Protein AF-A0A1I7XIE8-F1 (afdb_monomer_lite)

Foldseek 3Di:
DCPDPVNVVVVVVVVVVCVVVVDDDPDWDWDADPVRDTDIDHDPVCVCVSCVVRVHDDPPPPVVPDPD

Secondary structure (DSSP, 8-state):
-TT-HHHHHHHHHHHHHHHHTT--SSSEEEEE-TTS-EEEEESGGGHHHHHHHHT-----S-GGG---

pLDDT: mean 93.65, std 7.99, range [54.25, 98.19]

Structure (mmCIF, N/CA/C/O backbone):
data_AF-A0A1I7XIE8-F1
#
_entry.id   AF-A0A1I7XIE8-F1
#
loop_
_atom_site.group_PDB
_atom_site.id
_atom_site.type_symbol
_atom_site.label_atom_id
_atom_site.label_alt_id
_atom_site.label_comp_id
_atom_site.label_asym_id
_atom_site.label_entity_id
_atom_site.label_seq_id
_atom_site.pdbx_PDB_ins_code
_atom_site.Cartn_x
_atom_site.Cartn_y
_atom_site.Cartn_z
_atom_site.occupancy
_atom_site.B_iso_or_equiv
_atom_site.auth_seq_id
_atom_site.auth_comp_id
_atom_site.auth_asym_id
_atom_site.auth_atom_id
_atom_site.pdbx_PDB_model_num
ATOM 1 N N . MET A 1 1 ? 21.386 -13.849 6.497 1.00 54.25 1 MET A N 1
ATOM 2 C CA . MET A 1 1 ? 21.952 -12.978 5.444 1.00 54.25 1 MET A CA 1
ATOM 3 C C . MET A 1 1 ? 20.823 -12.616 4.495 1.00 54.25 1 MET A C 1
ATOM 5 O O . MET A 1 1 ? 20.066 -13.506 4.141 1.00 54.25 1 MET A O 1
ATOM 9 N N . VAL A 1 2 ? 20.681 -11.341 4.131 1.00 63.38 2 VAL A N 1
ATOM 10 C CA . VAL A 1 2 ? 19.599 -10.817 3.261 1.00 63.38 2 VAL A CA 1
ATOM 11 C C . VAL A 1 2 ? 19.807 -11.204 1.779 1.00 63.38 2 VAL A C 1
ATOM 13 O O . VAL A 1 2 ? 19.018 -10.843 0.919 1.00 63.38 2 VAL A O 1
ATOM 16 N N . ASP A 1 3 ? 20.856 -11.975 1.482 1.00 69.06 3 ASP A N 1
ATOM 17 C CA . ASP A 1 3 ? 21.324 -12.283 0.127 1.00 69.06 3 ASP A CA 1
ATOM 18 C C . ASP A 1 3 ? 21.101 -13.751 -0.285 1.00 69.06 3 ASP A C 1
ATOM 20 O O . ASP A 1 3 ? 21.792 -14.268 -1.158 1.00 69.06 3 ASP A O 1
ATOM 24 N N . SER A 1 4 ? 20.161 -14.462 0.352 1.00 87.88 4 SER A N 1
ATOM 25 C CA . SER A 1 4 ? 19.791 -15.801 -0.124 1.00 87.88 4 SER A CA 1
ATOM 26 C C . SER A 1 4 ? 18.894 -15.710 -1.361 1.00 87.88 4 SER A C 1
ATOM 28 O O . SER A 1 4 ? 18.041 -14.822 -1.469 1.00 87.88 4 SER A O 1
ATOM 30 N N . ASP A 1 5 ? 19.047 -16.660 -2.285 1.00 94.06 5 ASP A N 1
ATOM 31 C CA . ASP A 1 5 ? 18.192 -16.757 -3.477 1.00 94.06 5 ASP A CA 1
ATOM 32 C C . ASP A 1 5 ? 16.709 -16.875 -3.107 1.00 94.06 5 ASP A C 1
ATOM 34 O O . ASP A 1 5 ? 15.848 -16.294 -3.764 1.00 94.06 5 ASP A O 1
ATOM 38 N N . GLU A 1 6 ? 16.409 -17.543 -1.993 1.00 94.38 6 GLU A N 1
ATOM 39 C CA . GLU A 1 6 ? 15.057 -17.648 -1.445 1.00 94.38 6 GLU A CA 1
ATOM 40 C C . GLU A 1 6 ? 14.444 -16.273 -1.125 1.00 94.38 6 GLU A C 1
ATOM 42 O O . GLU A 1 6 ? 13.287 -16.016 -1.468 1.00 94.38 6 GLU A O 1
ATOM 47 N N . VAL A 1 7 ? 15.216 -15.356 -0.524 1.00 95.25 7 VAL A N 1
ATOM 48 C CA . VAL A 1 7 ? 14.748 -13.995 -0.214 1.00 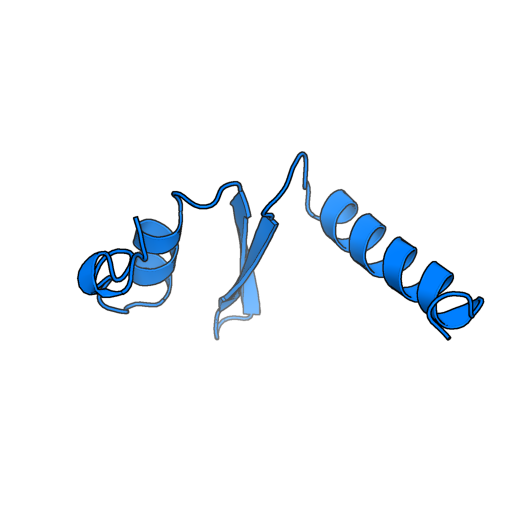95.25 7 VAL A CA 1
ATOM 49 C C . VAL A 1 7 ? 14.447 -13.225 -1.499 1.00 95.25 7 VAL A C 1
ATOM 51 O O . VAL A 1 7 ? 13.399 -12.584 -1.594 1.00 95.25 7 VAL A O 1
ATOM 54 N N . LYS A 1 8 ? 15.316 -13.326 -2.513 1.00 94.44 8 LYS A N 1
ATOM 55 C CA . LYS A 1 8 ? 15.121 -12.664 -3.816 1.00 94.44 8 LYS A CA 1
ATOM 56 C C . LYS A 1 8 ? 13.886 -13.195 -4.541 1.00 94.44 8 LYS A C 1
ATOM 58 O O . LYS A 1 8 ? 13.083 -12.407 -5.042 1.00 94.44 8 LYS A O 1
ATOM 63 N N . ILE A 1 9 ? 13.706 -14.516 -4.557 1.00 96.38 9 ILE A N 1
ATOM 64 C CA . ILE A 1 9 ? 12.540 -15.171 -5.161 1.00 96.38 9 ILE A CA 1
ATOM 65 C C . ILE A 1 9 ? 11.257 -14.710 -4.468 1.00 96.38 9 ILE A C 1
ATOM 67 O O . ILE A 1 9 ? 10.306 -14.312 -5.141 1.00 96.38 9 ILE A O 1
ATOM 71 N N . LYS A 1 10 ? 11.232 -14.705 -3.130 1.00 96.44 10 LYS A N 1
ATOM 72 C CA . LYS A 1 10 ? 10.058 -14.277 -2.362 1.00 96.44 10 LYS A CA 1
ATOM 73 C C . LYS A 1 10 ? 9.730 -12.798 -2.579 1.00 96.44 10 LYS A C 1
ATOM 75 O O . LYS A 1 10 ? 8.565 -12.462 -2.766 1.00 96.44 10 LYS A O 1
ATOM 80 N N . LEU A 1 11 ? 10.739 -11.924 -2.606 1.00 96.44 11 LEU A N 1
ATOM 81 C CA . LEU A 1 11 ? 10.555 -10.498 -2.889 1.00 96.44 11 LEU A CA 1
ATOM 82 C C . LEU A 1 11 ? 9.929 -10.275 -4.271 1.00 96.44 11 LEU A C 1
ATOM 84 O O . LEU A 1 11 ? 8.973 -9.505 -4.402 1.00 96.44 11 LEU A O 1
ATOM 88 N N . ARG A 1 12 ? 10.443 -10.976 -5.290 1.00 97.25 12 ARG A N 1
ATOM 89 C CA . ARG A 1 12 ? 9.914 -10.892 -6.653 1.00 97.25 12 ARG A CA 1
ATOM 90 C C . ARG A 1 12 ? 8.472 -11.377 -6.713 1.00 97.25 12 ARG A C 1
ATOM 92 O O . ARG A 1 12 ? 7.620 -10.637 -7.183 1.00 97.25 12 ARG A O 1
ATOM 99 N N . LYS A 1 13 ? 8.192 -12.550 -6.137 1.00 98.12 13 LYS A N 1
ATOM 100 C CA . LYS A 1 13 ? 6.844 -13.126 -6.084 1.00 98.12 13 LYS A CA 1
ATOM 101 C C . LYS A 1 13 ? 5.829 -12.165 -5.457 1.00 98.12 13 LYS A C 1
ATOM 103 O O . LYS A 1 13 ? 4.783 -11.934 -6.048 1.00 98.12 13 LYS A O 1
ATOM 108 N N . ASN A 1 14 ? 6.154 -11.559 -4.315 1.00 97.00 14 ASN A N 1
ATOM 109 C CA . ASN A 1 14 ? 5.263 -10.593 -3.664 1.00 97.00 14 ASN A CA 1
ATOM 110 C C . ASN A 1 14 ? 4.989 -9.365 -4.552 1.00 97.00 14 ASN A C 1
ATOM 112 O O . ASN A 1 14 ? 3.879 -8.838 -4.568 1.00 97.00 14 ASN A O 1
ATOM 116 N N . THR A 1 15 ? 6.003 -8.899 -5.288 1.00 97.56 15 THR A N 1
ATOM 117 C CA . THR A 1 15 ? 5.859 -7.761 -6.208 1.00 97.56 15 THR A CA 1
ATOM 118 C C . THR A 1 15 ? 5.008 -8.134 -7.421 1.00 97.56 15 THR A C 1
ATOM 120 O O . THR A 1 15 ? 4.108 -7.383 -7.788 1.00 97.56 15 THR A O 1
ATOM 123 N N . ASP A 1 16 ? 5.248 -9.309 -8.004 1.00 98.19 16 ASP A N 1
ATOM 124 C CA . ASP A 1 16 ? 4.486 -9.828 -9.141 1.00 98.19 16 ASP A CA 1
ATOM 125 C C . ASP A 1 16 ? 3.008 -10.032 -8.769 1.00 98.19 16 ASP A C 1
ATOM 127 O O . ASP A 1 16 ? 2.123 -9.678 -9.545 1.00 98.19 16 ASP A O 1
ATOM 131 N N . GLU A 1 17 ? 2.724 -10.525 -7.557 1.00 96.56 17 GLU A N 1
ATOM 132 C CA . GLU A 1 17 ? 1.361 -10.632 -7.023 1.00 96.56 17 GLU A CA 1
ATOM 133 C C . GLU A 1 17 ? 0.681 -9.260 -6.915 1.00 96.56 17 GLU A C 1
ATOM 135 O O . GLU A 1 17 ? -0.474 -9.117 -7.314 1.00 96.56 17 GLU A O 1
ATOM 140 N N . ALA A 1 18 ? 1.376 -8.228 -6.427 1.00 96.69 18 ALA A N 1
ATOM 141 C CA . ALA A 1 18 ? 0.817 -6.877 -6.373 1.00 96.69 18 ALA A CA 1
ATOM 142 C C . ALA A 1 18 ? 0.512 -6.334 -7.783 1.00 96.69 18 ALA A C 1
ATOM 144 O O . ALA A 1 18 ? -0.581 -5.819 -8.023 1.00 96.69 18 ALA A O 1
ATOM 145 N N . LEU A 1 19 ? 1.445 -6.485 -8.730 1.00 97.69 19 LEU A N 1
ATOM 146 C CA . LEU A 1 19 ? 1.271 -6.049 -10.123 1.00 97.69 19 LEU A CA 1
ATOM 147 C C . LEU A 1 19 ? 0.105 -6.771 -10.809 1.00 97.69 19 LEU A C 1
ATOM 149 O O . LEU A 1 19 ? -0.697 -6.130 -11.488 1.00 97.69 19 LEU A O 1
ATOM 153 N N . ALA A 1 20 ? -0.037 -8.081 -10.588 1.00 96.75 20 ALA A N 1
ATOM 154 C CA . ALA A 1 20 ? -1.152 -8.869 -11.111 1.00 96.75 20 ALA A CA 1
ATOM 155 C C . ALA A 1 20 ? -2.521 -8.384 -10.595 1.00 96.75 20 ALA A C 1
ATOM 157 O O . ALA A 1 20 ? -3.527 -8.565 -11.275 1.00 96.75 20 ALA A O 1
ATOM 158 N N . ASN A 1 21 ? -2.553 -7.728 -9.430 1.00 93.81 21 ASN A N 1
ATOM 159 C CA . ASN A 1 21 ? -3.747 -7.111 -8.847 1.00 93.81 21 ASN A CA 1
ATOM 160 C C . ASN A 1 21 ? -3.913 -5.623 -9.220 1.00 93.81 21 ASN A C 1
ATOM 162 O O . ASN A 1 21 ? -4.727 -4.926 -8.618 1.00 93.81 21 ASN A O 1
ATOM 166 N N . GLY A 1 22 ? -3.169 -5.120 -10.211 1.00 96.44 22 GLY A N 1
ATOM 167 C CA . GLY A 1 22 ? -3.309 -3.750 -10.717 1.00 96.44 22 GLY A CA 1
ATOM 168 C C . GLY A 1 22 ? -2.501 -2.699 -9.955 1.00 96.44 22 GLY A C 1
ATOM 169 O O . GLY A 1 22 ? -2.732 -1.506 -10.150 1.00 96.44 22 GLY A O 1
ATOM 170 N N . CYS A 1 23 ? -1.552 -3.110 -9.109 1.00 98.06 23 CYS A N 1
ATOM 171 C CA . CYS A 1 23 ? -0.655 -2.185 -8.424 1.00 98.06 23 CYS A CA 1
ATOM 172 C C . CYS A 1 23 ? 0.150 -1.339 -9.421 1.00 98.06 23 CYS A C 1
ATOM 174 O O . CYS A 1 23 ? 0.762 -1.858 -10.353 1.00 98.06 23 CYS A O 1
ATOM 176 N N . PHE A 1 24 ? 0.190 -0.030 -9.180 1.00 97.81 24 PHE A N 1
ATOM 177 C CA . PHE A 1 24 ? 0.965 0.938 -9.965 1.00 97.81 24 PHE A CA 1
ATOM 178 C C . PHE A 1 24 ? 1.893 1.810 -9.100 1.00 97.81 24 PHE A C 1
ATOM 180 O O . PHE A 1 24 ? 2.559 2.709 -9.610 1.00 97.81 24 PHE A O 1
ATOM 187 N N . GLY A 1 25 ? 1.949 1.562 -7.790 1.00 97.50 25 GLY A N 1
ATOM 188 C CA . GLY A 1 25 ? 2.750 2.326 -6.838 1.00 97.50 25 GLY A CA 1
ATOM 189 C C . GLY A 1 25 ? 2.606 1.799 -5.410 1.00 97.50 25 GLY A C 1
ATOM 190 O O . GLY A 1 25 ? 1.799 0.913 -5.148 1.00 97.50 25 GLY A O 1
ATOM 191 N N . ALA A 1 26 ? 3.379 2.354 -4.474 1.00 97.00 26 ALA A N 1
ATOM 192 C CA . ALA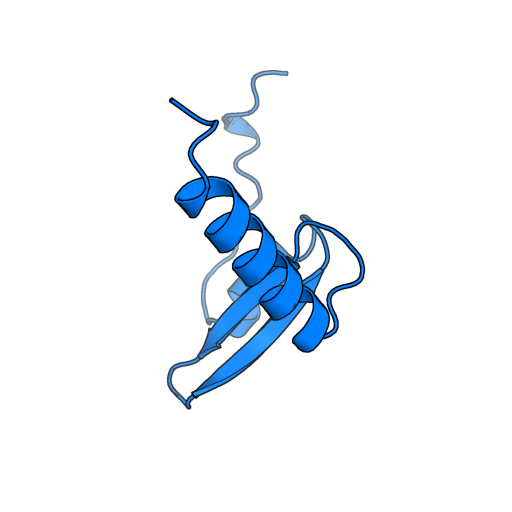 A 1 26 ? 3.357 1.957 -3.065 1.00 97.00 26 ALA A CA 1
ATOM 193 C C . ALA A 1 26 ? 3.010 3.135 -2.123 1.00 97.00 26 ALA A C 1
ATOM 195 O O . ALA A 1 26 ? 3.388 4.269 -2.425 1.00 97.00 26 ALA A O 1
ATOM 196 N N . PRO A 1 27 ? 2.350 2.882 -0.970 1.00 97.38 27 PRO A N 1
ATOM 197 C CA . PRO A 1 27 ? 1.862 1.574 -0.521 1.00 97.38 27 PRO A CA 1
ATOM 198 C C . PRO A 1 27 ? 0.636 1.096 -1.318 1.00 97.38 27 PRO A C 1
ATOM 200 O O . PRO A 1 27 ? -0.183 1.904 -1.754 1.00 97.38 27 PRO A O 1
ATOM 203 N N . TRP A 1 28 ? 0.533 -0.226 -1.477 1.00 97.81 28 TRP A N 1
ATOM 204 C CA . TRP A 1 28 ? -0.603 -0.936 -2.070 1.00 97.81 28 TRP A CA 1
ATOM 205 C C . TRP A 1 28 ? -1.143 -1.926 -1.039 1.00 97.81 28 TRP A C 1
ATOM 207 O O . TRP A 1 28 ? -0.413 -2.808 -0.584 1.00 97.81 28 TRP A O 1
ATOM 217 N N . ILE A 1 29 ? -2.388 -1.734 -0.614 1.00 98.06 29 ILE A N 1
ATOM 218 C CA . ILE A 1 29 ? -2.994 -2.432 0.521 1.00 98.06 29 ILE A CA 1
ATOM 219 C C . ILE A 1 29 ? -4.156 -3.273 0.002 1.00 98.06 29 ILE A C 1
ATOM 221 O O . ILE A 1 29 ? -5.130 -2.724 -0.503 1.00 98.06 29 ILE A O 1
ATOM 225 N N . HIS A 1 30 ? -4.070 -4.594 0.147 1.00 96.81 30 HIS A N 1
ATOM 226 C CA . HIS A 1 30 ? -5.193 -5.499 -0.098 1.00 96.81 30 HIS A CA 1
ATOM 227 C C . HIS A 1 30 ? -6.002 -5.682 1.188 1.00 96.81 30 HIS A C 1
ATOM 229 O O . HIS A 1 30 ? -5.460 -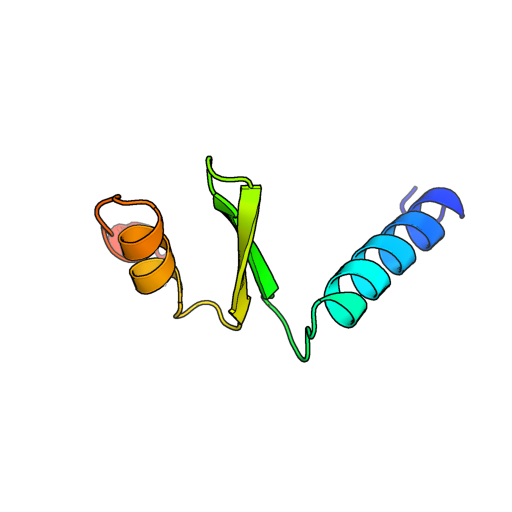6.131 2.200 1.00 96.81 30 HIS A O 1
ATOM 235 N N . VAL A 1 31 ? -7.297 -5.367 1.151 1.00 97.06 31 VAL A N 1
ATOM 236 C CA . VAL A 1 31 ? -8.226 -5.612 2.262 1.00 97.06 31 VAL A CA 1
ATOM 237 C C . VAL A 1 31 ? -9.094 -6.816 1.911 1.00 97.06 31 VAL A C 1
ATOM 239 O O . VAL A 1 31 ? -9.905 -6.751 0.990 1.00 97.06 31 VAL A O 1
ATOM 242 N N . HIS A 1 32 ? -8.902 -7.925 2.628 1.00 96.00 32 HIS A N 1
ATOM 243 C CA . HIS A 1 32 ? -9.692 -9.145 2.458 1.00 96.00 32 HIS A CA 1
ATOM 244 C C . HIS A 1 32 ? -10.919 -9.118 3.371 1.00 96.00 32 HIS A C 1
ATOM 246 O O . HIS A 1 32 ? -10.789 -8.993 4.589 1.00 96.00 32 HIS A O 1
ATOM 252 N N . MET A 1 33 ? -12.100 -9.264 2.781 1.00 93.88 33 MET A N 1
ATOM 253 C CA . MET A 1 33 ? -13.386 -9.250 3.472 1.00 93.88 33 MET A CA 1
ATOM 254 C C . MET A 1 33 ? -13.855 -10.677 3.794 1.00 93.88 33 MET A C 1
ATOM 256 O O . MET A 1 33 ? -13.454 -11.646 3.148 1.00 93.88 33 MET A O 1
ATOM 260 N N . GLY A 1 34 ? -14.740 -10.818 4.788 1.00 90.62 34 GLY A N 1
ATOM 261 C CA . GLY A 1 34 ? -15.263 -12.125 5.216 1.00 90.62 34 GLY A CA 1
ATOM 262 C C . GLY A 1 34 ? -16.113 -12.856 4.165 1.00 90.62 34 GLY A C 1
ATOM 263 O O . GLY A 1 34 ? -16.303 -14.064 4.271 1.00 90.62 34 GLY A O 1
ATOM 264 N N . ASP A 1 35 ? -16.592 -12.145 3.141 1.00 92.56 35 ASP A N 1
ATOM 265 C CA . ASP A 1 35 ? -17.321 -12.687 1.984 1.00 92.56 35 ASP A CA 1
ATOM 266 C C . ASP A 1 35 ? -16.388 -13.198 0.863 1.00 92.56 35 ASP A C 1
ATOM 268 O O . ASP A 1 35 ? -16.860 -13.657 -0.176 1.00 92.56 35 ASP A O 1
ATOM 272 N N . GLY A 1 36 ? -15.066 -13.132 1.065 1.00 92.19 36 GLY A N 1
ATOM 273 C CA . GLY A 1 36 ? -14.054 -13.537 0.089 1.00 92.19 36 GLY A CA 1
ATOM 274 C C . GLY A 1 36 ? -13.666 -12.448 -0.914 1.00 92.19 36 GLY A C 1
ATOM 275 O O . GLY A 1 36 ? -12.788 -12.684 -1.747 1.00 92.19 36 GLY A O 1
ATOM 276 N N . ARG A 1 37 ? -14.265 -11.254 -0.845 1.00 93.94 37 ARG A N 1
ATOM 277 C CA . ARG A 1 37 ? -13.882 -10.111 -1.680 1.00 93.94 37 ARG A CA 1
ATOM 278 C C . ARG A 1 37 ? -12.538 -9.528 -1.240 1.00 93.94 37 ARG A C 1
ATOM 280 O O . ARG A 1 37 ? -12.210 -9.511 -0.055 1.00 93.94 37 ARG A O 1
ATOM 287 N N . MET A 1 38 ? -11.770 -9.027 -2.203 1.00 94.69 38 MET A N 1
ATOM 288 C CA . MET A 1 38 ? -10.531 -8.284 -1.972 1.00 94.69 38 MET A CA 1
ATOM 289 C C . MET A 1 38 ? -10.671 -6.900 -2.597 1.00 94.69 38 MET A C 1
ATOM 291 O O . MET A 1 38 ? -10.957 -6.797 -3.787 1.00 94.69 38 MET A O 1
ATOM 295 N N . GLU A 1 39 ? -10.480 -5.860 -1.789 1.00 96.19 39 GLU A N 1
ATOM 296 C CA . GLU A 1 39 ? -10.514 -4.465 -2.233 1.00 96.19 39 GLU A CA 1
ATOM 297 C C . GLU A 1 39 ? -9.107 -3.850 -2.112 1.00 96.19 39 GLU A C 1
ATOM 299 O O . GLU A 1 39 ? -8.561 -3.789 -1.000 1.00 96.19 39 GLU A O 1
ATOM 304 N N . PRO A 1 40 ? -8.483 -3.414 -3.222 1.00 96.69 40 PRO A N 1
ATOM 305 C CA . PRO A 1 40 ? -7.174 -2.780 -3.190 1.00 96.69 40 PRO A CA 1
ATOM 306 C C . PRO A 1 40 ? -7.256 -1.267 -2.927 1.00 96.69 40 PRO A C 1
ATOM 308 O O . PRO A 1 40 ? -8.097 -0.562 -3.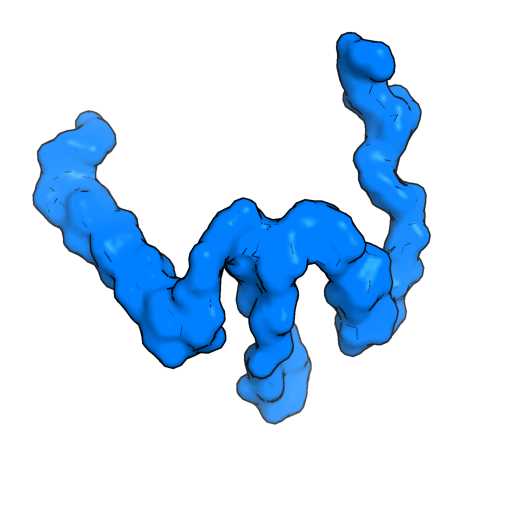483 1.00 96.69 40 PRO A O 1
ATOM 311 N N . PHE A 1 41 ? -6.306 -0.741 -2.151 1.00 97.88 41 PHE A N 1
ATOM 312 C CA . PHE A 1 41 ? -6.130 0.693 -1.911 1.00 97.88 41 PHE A CA 1
ATOM 313 C C . PHE A 1 41 ? -4.688 1.128 -2.182 1.00 97.88 41 PHE A C 1
ATOM 315 O O . PHE A 1 41 ? -3.739 0.535 -1.667 1.00 97.88 41 PHE A O 1
ATOM 322 N N . PHE A 1 42 ? -4.529 2.209 -2.946 1.00 98.19 42 PHE A N 1
ATOM 323 C CA . PHE A 1 42 ? -3.246 2.879 -3.161 1.00 98.19 42 PHE A CA 1
ATOM 324 C C . PHE A 1 42 ? -3.126 4.135 -2.295 1.00 98.19 42 PHE A C 1
ATOM 326 O O . PHE A 1 42 ? -4.043 4.957 -2.287 1.00 98.19 42 PHE A O 1
ATOM 333 N N . GLY A 1 43 ? -1.967 4.314 -1.655 1.00 97.81 43 GLY A N 1
ATOM 334 C CA . GLY A 1 43 ? -1.632 5.514 -0.887 1.00 97.81 43 GLY A CA 1
ATOM 335 C C . GLY A 1 43 ? -1.846 5.364 0.621 1.00 97.81 43 GLY A C 1
ATOM 336 O O . GLY A 1 43 ? -2.676 4.588 1.093 1.00 97.81 43 GLY A O 1
ATOM 337 N N . SER A 1 44 ? -1.063 6.111 1.403 1.00 95.75 44 SER A N 1
ATOM 338 C CA . SER A 1 44 ? -1.155 6.127 2.874 1.00 95.75 44 SER A CA 1
ATOM 339 C C . SER A 1 44 ? -2.367 6.907 3.400 1.00 95.75 44 SER A C 1
ATOM 341 O O . SER A 1 44 ? -2.739 6.780 4.563 1.00 95.75 44 SER A O 1
ATOM 343 N N . ASP A 1 45 ? -3.009 7.689 2.540 1.00 96.12 45 ASP A N 1
ATOM 344 C CA . ASP A 1 45 ? -4.155 8.554 2.813 1.00 96.12 45 ASP A CA 1
ATOM 345 C C . ASP A 1 45 ? -5.510 7.828 2.679 1.00 96.12 45 ASP A C 1
ATOM 347 O O . ASP A 1 45 ? -6.569 8.445 2.792 1.00 96.12 45 ASP A O 1
ATOM 351 N N . ARG A 1 46 ? -5.505 6.508 2.442 1.00 97.69 46 ARG A N 1
ATOM 352 C CA . ARG A 1 46 ? -6.718 5.683 2.285 1.00 97.69 46 ARG A CA 1
ATOM 353 C C . ARG A 1 46 ? -7.160 4.940 3.545 1.00 97.69 46 ARG A C 1
ATOM 355 O O . ARG A 1 46 ? -8.227 4.333 3.534 1.00 97.69 46 ARG A O 1
ATOM 362 N N . LEU A 1 47 ? -6.415 5.032 4.647 1.00 96.56 47 LEU A N 1
ATOM 363 C CA . LEU A 1 47 ? -6.779 4.389 5.919 1.00 96.56 47 LEU A CA 1
ATOM 364 C C . LEU A 1 47 ? -8.193 4.744 6.439 1.00 96.56 47 LEU A C 1
ATOM 366 O O . LEU A 1 47 ? -8.863 3.828 6.916 1.00 96.56 47 LEU A O 1
ATOM 370 N N . PRO A 1 48 ? -8.714 5.985 6.303 1.00 97.25 48 PRO A N 1
ATOM 371 C CA . PRO A 1 48 ? -10.099 6.282 6.684 1.00 97.25 48 PRO A CA 1
ATOM 372 C C . PRO A 1 48 ? -11.137 5.502 5.861 1.00 97.25 48 PRO A C 1
ATOM 374 O O . PRO A 1 48 ? -12.148 5.056 6.396 1.00 97.25 48 PRO A O 1
ATOM 377 N N . LEU A 1 49 ? -10.883 5.309 4.560 1.00 97.88 49 LEU A N 1
ATOM 378 C CA . LEU A 1 49 ? -11.770 4.539 3.682 1.00 97.88 49 LEU A CA 1
ATOM 379 C C . LEU A 1 49 ? -11.710 3.045 3.998 1.00 97.88 49 LEU A C 1
ATOM 381 O O . LEU A 1 49 ? -12.741 2.381 3.973 1.00 97.88 49 LEU A O 1
ATOM 385 N N . ILE A 1 50 ? -10.521 2.538 4.333 1.00 97.81 50 ILE A N 1
ATOM 386 C CA . ILE A 1 50 ? -10.337 1.157 4.787 1.00 97.81 50 IL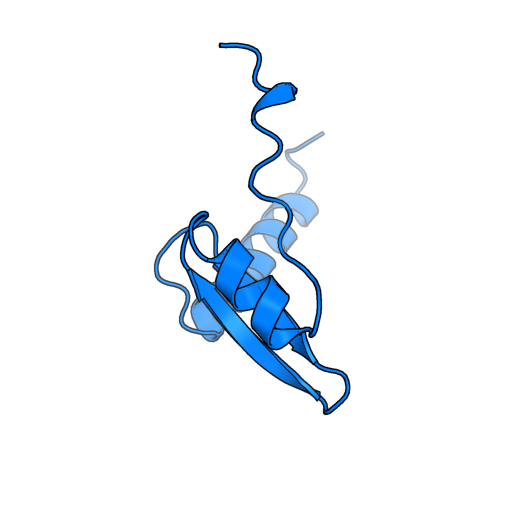E A CA 1
ATOM 387 C C . ILE A 1 50 ? -11.124 0.922 6.077 1.00 97.81 50 ILE A C 1
ATOM 389 O O . ILE A 1 50 ? -11.872 -0.045 6.136 1.00 97.81 50 ILE A O 1
ATOM 393 N N . ALA A 1 51 ? -11.023 1.817 7.067 1.00 97.31 51 ALA A N 1
ATOM 394 C CA . ALA A 1 51 ? -11.783 1.723 8.315 1.00 97.31 51 ALA A CA 1
ATOM 395 C C . ALA A 1 51 ? -13.299 1.680 8.053 1.00 97.31 51 ALA A C 1
ATOM 397 O O . ALA A 1 51 ? -13.982 0.772 8.522 1.00 97.31 51 ALA A O 1
ATOM 398 N N . ASN A 1 52 ? -13.805 2.580 7.200 1.00 96.81 52 ASN A N 1
ATOM 399 C CA . ASN A 1 52 ? -15.207 2.566 6.781 1.00 96.81 52 ASN A CA 1
ATOM 400 C C . ASN A 1 52 ? -15.604 1.247 6.091 1.00 96.81 52 ASN A C 1
ATOM 402 O O . ASN A 1 52 ? -16.677 0.717 6.361 1.00 96.81 52 ASN A O 1
ATOM 406 N N . LEU A 1 53 ? -14.750 0.708 5.212 1.00 96.31 53 LEU A N 1
ATOM 407 C CA . LEU A 1 53 ? -15.001 -0.555 4.512 1.00 96.31 53 LEU A CA 1
ATOM 408 C C . LEU A 1 53 ? -15.121 -1.740 5.482 1.00 96.31 53 LEU A C 1
ATOM 410 O O . LEU A 1 53 ? -15.983 -2.594 5.286 1.00 96.31 53 LEU A O 1
ATOM 414 N N . ILE A 1 54 ? -14.274 -1.792 6.512 1.00 95.50 54 ILE A N 1
ATOM 415 C CA . ILE A 1 54 ? -14.259 -2.889 7.492 1.00 95.50 54 ILE A CA 1
ATOM 416 C C . ILE A 1 54 ? -15.214 -2.666 8.677 1.00 95.50 54 ILE A C 1
ATOM 418 O O . ILE A 1 54 ? -15.293 -3.521 9.552 1.00 95.50 54 ILE A O 1
ATOM 422 N N . GLY A 1 55 ? -15.957 -1.553 8.700 1.00 95.75 55 GLY A N 1
ATOM 423 C CA . GLY A 1 55 ? -16.910 -1.230 9.767 1.00 95.75 55 GLY A CA 1
ATOM 424 C C . GLY A 1 55 ? -16.264 -0.746 11.069 1.00 95.75 55 GLY A C 1
ATOM 425 O O . GLY A 1 55 ? -16.886 -0.843 12.123 1.00 95.75 55 GLY A O 1
ATOM 426 N N . GLU A 1 56 ? -15.039 -0.226 11.000 1.00 96.50 56 GLU A N 1
ATOM 427 C CA . GLU A 1 56 ? -14.269 0.256 12.147 1.00 96.50 56 GLU A CA 1
ATOM 428 C C . GLU A 1 56 ? -14.221 1.788 12.203 1.00 96.50 56 GLU A C 1
ATOM 430 O O . GLU A 1 56 ? -14.256 2.490 11.189 1.00 96.50 56 GLU A O 1
ATOM 435 N N . GLU A 1 57 ? -14.083 2.323 13.415 1.00 97.06 57 GLU A N 1
ATOM 436 C CA . GLU A 1 57 ? -13.869 3.753 13.629 1.00 97.06 57 GLU A CA 1
ATOM 437 C C . GLU A 1 57 ? -12.420 4.146 13.289 1.00 97.06 57 GLU A C 1
ATOM 439 O O . GLU A 1 57 ? -11.459 3.608 13.848 1.00 97.06 57 GLU A O 1
ATOM 444 N N . TYR A 1 58 ? -12.241 5.148 12.422 1.00 96.44 58 TYR A N 1
ATOM 445 C CA . TYR A 1 58 ? -10.923 5.729 12.165 1.00 96.44 58 TYR A CA 1
ATOM 446 C C . TYR A 1 58 ? -10.573 6.809 13.197 1.00 96.44 58 TYR A C 1
ATOM 448 O O . TYR A 1 58 ? -11.138 7.900 13.184 1.00 96.44 58 TYR A O 1
ATOM 456 N N . LYS A 1 59 ? -9.577 6.538 14.045 1.00 94.69 59 LYS A N 1
ATOM 457 C CA . LYS A 1 59 ? -9.144 7.434 15.138 1.00 94.69 59 LYS A CA 1
ATOM 458 C C . LYS A 1 59 ? -8.084 8.471 14.742 1.00 94.69 59 LYS A C 1
ATOM 460 O O . LYS A 1 59 ? -7.496 9.111 15.608 1.00 94.69 59 LYS A O 1
ATOM 465 N N . GLY A 1 60 ? -7.824 8.651 13.448 1.00 93.12 60 GLY A N 1
ATOM 466 C CA . GLY A 1 60 ? -6.744 9.521 12.978 1.00 93.12 60 GLY A CA 1
ATOM 467 C C . GLY A 1 60 ? -5.362 8.848 12.997 1.00 93.12 60 GLY A C 1
ATOM 468 O O . GLY A 1 60 ? -5.228 7.695 13.408 1.00 93.12 60 GLY A O 1
ATOM 469 N N . PRO A 1 61 ? -4.310 9.548 12.534 1.00 91.75 61 PRO A N 1
ATOM 470 C CA . PRO A 1 61 ? -2.969 8.984 12.366 1.00 91.75 61 PRO A CA 1
ATOM 471 C C . PRO A 1 61 ? -2.103 9.013 13.644 1.00 91.75 61 PRO A C 1
ATOM 473 O O . PRO A 1 61 ? -0.880 9.026 13.535 1.00 91.75 61 PRO A O 1
ATOM 476 N N . LEU A 1 62 ? -2.713 9.024 14.839 1.00 90.94 62 LEU A N 1
ATOM 477 C CA . LEU A 1 62 ? -2.022 9.084 16.141 1.00 90.94 62 LEU A CA 1
ATOM 478 C C . LEU A 1 62 ? -0.985 10.221 16.216 1.00 90.94 62 LEU A C 1
ATOM 480 O O . LEU A 1 62 ? 0.181 10.012 16.558 1.00 90.94 62 LEU A O 1
ATOM 484 N N . THR A 1 63 ? -1.390 11.438 15.841 1.00 89.94 63 THR A N 1
ATOM 485 C CA . THR A 1 63 ? -0.496 12.609 15.780 1.00 89.94 63 THR A CA 1
ATOM 486 C C . THR A 1 63 ? 0.178 12.922 17.113 1.00 89.94 63 THR A C 1
ATOM 488 O O . THR A 1 63 ? 1.274 13.465 17.131 1.00 89.94 63 THR A O 1
ATOM 491 N N . GLU A 1 64 ? -0.439 12.546 18.230 1.00 92.06 64 GLU A N 1
ATOM 492 C CA . GLU A 1 64 ? 0.115 12.669 19.576 1.00 92.06 64 GLU A CA 1
ATOM 493 C C . GLU A 1 64 ? 1.390 11.836 19.802 1.00 92.06 64 GLU A C 1
ATOM 49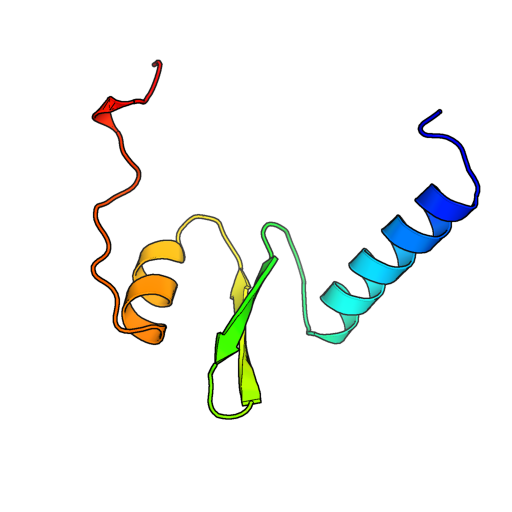5 O O . GLU A 1 64 ? 2.149 12.119 20.726 1.00 92.06 64 GLU A O 1
ATOM 500 N N . LEU A 1 65 ? 1.645 10.828 18.960 1.00 91.94 65 LEU A N 1
ATOM 501 C CA . LEU A 1 65 ? 2.867 10.018 18.975 1.00 91.94 65 LEU A CA 1
ATOM 502 C C . LEU A 1 65 ? 3.912 10.491 17.954 1.00 91.94 65 LEU A C 1
ATOM 504 O O . LEU A 1 65 ? 5.005 9.914 17.883 1.00 91.94 65 LEU A O 1
ATOM 508 N N . ALA A 1 66 ? 3.600 11.507 17.144 1.00 89.81 66 ALA A N 1
ATOM 509 C CA . ALA A 1 66 ? 4.547 12.056 16.187 1.00 89.81 66 ALA A CA 1
ATOM 510 C C . ALA A 1 66 ? 5.734 12.688 16.934 1.00 89.81 66 ALA A C 1
ATOM 512 O O . ALA A 1 66 ? 5.566 13.455 17.878 1.00 89.81 66 ALA A O 1
ATOM 513 N N . LYS A 1 67 ? 6.960 12.345 16.521 1.00 88.12 67 LYS A N 1
ATOM 514 C CA . LYS A 1 67 ? 8.208 12.835 17.141 1.00 88.12 67 LYS A CA 1
ATOM 515 C C . LYS A 1 67 ? 8.707 14.161 16.547 1.00 88.12 67 LYS A C 1
ATOM 517 O O . LYS A 1 67 ? 9.882 14.483 16.723 1.00 88.12 67 LYS A O 1
ATOM 522 N N . PHE A 1 68 ? 7.852 14.882 15.825 1.00 68.69 68 PHE A N 1
ATOM 523 C CA . PHE A 1 68 ? 8.192 16.107 15.102 1.00 68.69 68 PHE A CA 1
ATOM 524 C C . PHE A 1 68 ? 7.160 17.190 15.383 1.00 68.69 68 PHE A C 1
ATOM 526 O O . PHE A 1 68 ? 5.956 16.870 15.265 1.00 68.69 68 PHE A O 1
#

Radius of gyration: 15.73 Å; chains: 1; bounding box: 39×34×31 Å

Sequence (68 aa):
MVDSDEVKIKLRKNTDEALANGCFGAPWIHVHMGDGRMEPFFGSDRLPLIANLIGEEYKGPLTELAKF

Organism: Heterorhabditis bacteriophora (NCBI:txid37862)

InterPro domains:
  IPR001853 DSBA-like thioredoxin domain [PF01323] (2-54)
  IPR036249 Thioredoxin-like superfamily [SSF52833] (2-61)
  IPR051924 Glutathione S-transferase Kappa/NadH [PTHR42943] (3-62)